Protein AF-A0AB39SMX5-F1 (afdb_monomer_lite)

Secondary structure (DSSP, 8-state):
-HHHHHHHHHHHHHHHH--GGG--HHHHHHHHHHHHHHHHH-HHHHHHHHHHHHHHHHHHHHTTTS----HHHHHHHHHTTS---SSHHHHHHHHHHHHHHHHHHHHS-SS-HHHHHHHHHHHHHHHHS---S--

Radius of gyration: 14.84 Å; chains: 1; bounding box: 44×37×39 Å

Foldseek 3Di:
DLVQLLVLLVVLLCVQQNDPVRDDPLSVLLNVLLSLLCSLAPLVLSLQQLVQLLVLVVVCVVQPPHDDPHSLVSSCVSPVPHPNHPDPVSVVSNSVSSVVSVVSCVVPVVPPSSSSSVSSNVSSVVVPPPPPDDD

Structure (mmCIF, N/CA/C/O backbone):
data_AF-A0AB39SMX5-F1
#
_entry.id   AF-A0AB39SMX5-F1
#
loop_
_atom_site.group_PDB
_atom_site.id
_atom_site.type_symbol
_atom_site.label_atom_id
_atom_site.label_alt_id
_atom_site.label_comp_id
_atom_site.label_asym_id
_atom_site.label_entity_id
_atom_site.label_seq_id
_atom_site.pdbx_PDB_ins_code
_atom_site.Cartn_x
_atom_site.Cartn_y
_atom_site.Cartn_z
_atom_site.occupancy
_atom_site.B_iso_or_equiv
_atom_site.auth_seq_id
_atom_site.auth_comp_id
_atom_site.auth_asym_id
_atom_site.auth_atom_id
_atom_site.pdbx_PDB_model_num
ATOM 1 N N . MET A 1 1 ? -7.522 4.426 18.689 1.00 50.66 1 MET A N 1
ATOM 2 C CA . MET A 1 1 ? -8.320 4.434 17.439 1.00 50.66 1 MET A CA 1
ATOM 3 C C . MET A 1 1 ? -7.618 3.698 16.293 1.00 50.66 1 MET A C 1
ATOM 5 O O . MET A 1 1 ? -8.305 3.168 15.438 1.00 50.66 1 MET A O 1
ATOM 9 N N . THR A 1 2 ? -6.282 3.605 16.297 1.00 60.25 2 THR A N 1
ATOM 10 C CA . THR A 1 2 ? -5.444 2.851 15.338 1.00 60.25 2 THR A CA 1
ATOM 11 C C . THR A 1 2 ? -5.630 1.327 15.378 1.00 60.25 2 THR A C 1
ATOM 13 O O . THR A 1 2 ? -5.613 0.687 14.334 1.00 60.25 2 THR A O 1
ATOM 16 N N . THR A 1 3 ? -5.900 0.751 16.555 1.00 70.50 3 THR A N 1
ATOM 17 C CA . THR A 1 3 ? -6.010 -0.708 16.769 1.00 70.50 3 THR A CA 1
ATOM 18 C C . THR A 1 3 ? -7.115 -1.386 15.948 1.00 70.50 3 THR A C 1
ATOM 20 O O . THR A 1 3 ? -6.979 -2.539 15.561 1.00 70.50 3 THR A O 1
ATOM 23 N N . ASP A 1 4 ? -8.201 -0.669 15.663 1.00 84.62 4 ASP A N 1
ATOM 24 C CA . ASP A 1 4 ? -9.353 -1.187 14.914 1.00 84.62 4 ASP A CA 1
ATOM 25 C C . ASP A 1 4 ? -9.040 -1.348 13.414 1.00 84.62 4 ASP A C 1
ATOM 27 O O . ASP A 1 4 ? -9.343 -2.359 12.788 1.00 84.62 4 ASP A O 1
ATOM 31 N N . MET A 1 5 ? -8.321 -0.381 12.845 1.00 87.38 5 MET A N 1
ATOM 32 C CA . MET A 1 5 ? -7.906 -0.416 11.444 1.00 87.38 5 MET A CA 1
ATOM 33 C C . MET A 1 5 ? -6.808 -1.453 11.189 1.00 87.38 5 MET A C 1
ATOM 35 O O . MET A 1 5 ? -6.870 -2.170 10.194 1.00 87.38 5 MET A O 1
ATOM 39 N N . GLU A 1 6 ? -5.832 -1.575 12.094 1.00 90.75 6 GLU A N 1
ATOM 40 C CA . GLU A 1 6 ? -4.823 -2.641 12.019 1.00 90.75 6 GLU A CA 1
ATOM 41 C C . GLU A 1 6 ? -5.460 -4.030 12.136 1.00 90.75 6 GLU A C 1
ATOM 43 O O . GLU A 1 6 ? -5.039 -4.962 11.449 1.00 90.75 6 GLU A O 1
ATOM 48 N N . HIS A 1 7 ? -6.498 -4.170 12.967 1.00 91.56 7 HIS A N 1
ATOM 49 C CA . HIS A 1 7 ? -7.257 -5.410 13.072 1.00 91.56 7 HIS A CA 1
ATOM 50 C C . HIS A 1 7 ? -7.974 -5.746 11.759 1.00 91.56 7 HIS A C 1
ATOM 52 O O . HIS A 1 7 ? -7.795 -6.849 11.247 1.00 91.56 7 HIS A O 1
ATOM 58 N N . LEU A 1 8 ? -8.713 -4.799 11.171 1.00 93.38 8 LEU A N 1
ATOM 59 C CA . LEU A 1 8 ? -9.379 -4.997 9.876 1.00 93.38 8 LEU A CA 1
ATOM 60 C C . LEU A 1 8 ? -8.385 -5.327 8.756 1.00 93.38 8 LEU A C 1
ATOM 62 O O . LEU A 1 8 ? -8.651 -6.214 7.947 1.00 93.38 8 LEU A O 1
ATOM 66 N N . LEU A 1 9 ? -7.230 -4.658 8.730 1.00 94.69 9 LEU A N 1
ATOM 67 C CA . LEU A 1 9 ? -6.153 -4.968 7.793 1.00 94.69 9 LEU A CA 1
ATOM 68 C C . LEU A 1 9 ? -5.669 -6.411 7.972 1.00 94.69 9 LEU A C 1
ATOM 70 O O . LEU A 1 9 ? -5.584 -7.148 6.995 1.00 94.69 9 LEU A O 1
ATOM 74 N N . ASN A 1 10 ? -5.390 -6.833 9.207 1.00 94.44 10 ASN A N 1
ATOM 75 C CA . ASN A 1 10 ? -4.964 -8.205 9.485 1.00 94.44 10 ASN A CA 1
ATOM 76 C C . ASN A 1 10 ? -6.016 -9.229 9.055 1.00 94.44 10 ASN A C 1
ATOM 78 O O . ASN A 1 10 ? -5.653 -10.223 8.440 1.00 94.44 10 ASN A O 1
ATOM 82 N N . VAL A 1 11 ? -7.301 -8.978 9.322 1.00 95.31 11 VAL A N 1
ATOM 83 C CA . VAL A 1 11 ? -8.390 -9.858 8.871 1.00 95.31 11 VAL A CA 1
ATOM 84 C C . VAL A 1 11 ? -8.366 -10.004 7.349 1.00 95.31 11 VAL A C 1
ATOM 86 O O . VAL A 1 11 ? -8.356 -11.128 6.857 1.00 95.31 11 VAL A O 1
ATOM 89 N N . ARG A 1 12 ? -8.276 -8.897 6.599 1.00 95.75 12 ARG A N 1
ATOM 90 C CA . ARG A 1 12 ? -8.249 -8.937 5.125 1.00 95.75 12 ARG A CA 1
ATOM 91 C C . ARG A 1 12 ? -7.009 -9.624 4.569 1.00 95.75 12 ARG A C 1
ATOM 93 O O . ARG A 1 12 ? -7.112 -10.386 3.613 1.00 95.75 12 ARG A O 1
ATOM 100 N N . LEU A 1 13 ? -5.850 -9.408 5.186 1.00 95.88 13 LEU A N 1
ATOM 101 C CA . LEU A 1 13 ? -4.627 -10.109 4.806 1.00 95.88 13 LEU A CA 1
ATOM 102 C C . LEU A 1 13 ? -4.734 -11.613 5.088 1.00 95.88 13 LEU A C 1
ATOM 104 O O . LEU A 1 13 ? -4.356 -12.403 4.229 1.00 95.88 13 LEU A O 1
ATOM 108 N N . CYS A 1 14 ? -5.294 -12.027 6.228 1.00 96.12 14 CYS A N 1
ATOM 109 C CA . CYS A 1 14 ? -5.471 -13.447 6.538 1.00 96.12 14 CYS A CA 1
ATOM 110 C C . CYS A 1 14 ? -6.486 -14.128 5.613 1.00 96.12 14 CYS A C 1
ATOM 112 O O . CYS A 1 14 ? -6.258 -15.240 5.147 1.00 96.12 14 CYS A O 1
ATOM 114 N N . GLU A 1 15 ? -7.596 -13.461 5.295 1.00 95.19 15 GLU A N 1
ATOM 115 C CA . GLU A 1 15 ? -8.561 -13.963 4.308 1.00 95.19 15 GLU A CA 1
ATOM 116 C C . GLU A 1 15 ? -7.920 -14.166 2.930 1.00 95.19 15 GLU A C 1
ATOM 118 O O . GLU A 1 15 ? -8.310 -15.072 2.191 1.00 95.19 15 GLU A O 1
ATOM 123 N N . ARG A 1 16 ? -6.938 -13.328 2.576 1.00 95.88 16 ARG A N 1
ATOM 124 C CA . ARG A 1 16 ? -6.287 -13.362 1.268 1.00 95.88 16 ARG A CA 1
ATOM 125 C C . ARG A 1 16 ? -5.114 -14.335 1.187 1.00 95.88 16 ARG A C 1
ATOM 127 O O . ARG A 1 16 ? -4.955 -14.985 0.157 1.00 95.88 16 ARG A O 1
ATOM 134 N N . PHE A 1 17 ? -4.296 -14.405 2.232 1.00 94.94 17 PHE A N 1
ATOM 135 C CA . PHE A 1 17 ? -3.009 -15.107 2.232 1.00 94.94 17 PHE A CA 1
ATOM 136 C C . PHE A 1 17 ? -2.961 -16.312 3.181 1.00 94.94 17 PHE A C 1
ATOM 138 O O . PHE A 1 17 ? -1.936 -16.982 3.250 1.00 94.94 17 PHE A O 1
ATOM 145 N N . GLY A 1 18 ? -4.056 -16.619 3.882 1.00 94.94 18 GLY A N 1
ATOM 146 C CA . GLY A 1 18 ? -4.107 -17.689 4.878 1.00 94.94 18 GLY A CA 1
ATOM 147 C C . GLY A 1 18 ? -3.622 -17.237 6.255 1.00 94.94 18 GLY A C 1
ATOM 148 O O . GLY A 1 18 ? -3.542 -16.040 6.541 1.00 94.94 18 GLY A O 1
ATOM 149 N N . ASP A 1 19 ? -3.323 -18.196 7.130 1.00 94.19 19 ASP A N 1
ATOM 150 C CA . ASP A 1 19 ? -2.836 -17.898 8.478 1.00 94.19 19 ASP A CA 1
ATOM 151 C C . ASP A 1 19 ? -1.480 -17.177 8.423 1.00 94.19 19 ASP A C 1
ATOM 153 O O . ASP A 1 19 ? -0.643 -17.463 7.569 1.00 94.19 19 ASP A O 1
ATOM 157 N N . VAL A 1 20 ? -1.249 -16.258 9.362 1.00 91.12 20 VAL A N 1
ATOM 158 C CA . VAL A 1 20 ? 0.018 -15.524 9.496 1.00 91.12 20 VAL A CA 1
ATOM 159 C C . VAL A 1 20 ? 1.206 -16.479 9.631 1.00 91.12 20 VAL A C 1
ATOM 161 O O . VAL A 1 20 ? 2.292 -16.164 9.150 1.00 91.12 20 VAL A O 1
ATOM 164 N N . ALA A 1 21 ? 1.012 -17.644 10.257 1.00 92.12 21 ALA A N 1
ATOM 165 C CA . ALA A 1 21 ? 2.049 -18.667 10.390 1.00 92.12 21 ALA A CA 1
ATOM 166 C C . ALA A 1 21 ? 2.517 -19.248 9.042 1.00 92.12 21 ALA A C 1
ATOM 168 O O . ALA A 1 21 ? 3.649 -19.723 8.951 1.00 92.12 21 ALA A O 1
ATOM 169 N N . ASP A 1 22 ? 1.671 -19.179 8.012 1.00 93.12 22 ASP A N 1
ATOM 170 C CA . ASP A 1 22 ? 1.918 -19.739 6.682 1.00 93.12 22 ASP A CA 1
ATOM 171 C C . ASP A 1 22 ? 2.356 -18.677 5.661 1.00 93.12 22 ASP A C 1
ATOM 173 O O . ASP A 1 22 ? 2.650 -18.997 4.507 1.00 93.12 22 ASP A O 1
ATOM 177 N N . TRP A 1 23 ? 2.402 -17.400 6.054 1.00 94.12 23 TRP A N 1
ATOM 178 C CA . TRP A 1 23 ? 2.777 -16.324 5.146 1.00 94.12 23 TRP A CA 1
ATOM 179 C C . TRP A 1 23 ? 4.223 -16.463 4.679 1.00 94.12 23 TRP A C 1
ATOM 181 O O . TRP A 1 23 ? 5.151 -16.642 5.471 1.00 94.12 23 TRP A O 1
ATOM 191 N N . ALA A 1 24 ? 4.433 -16.251 3.379 1.00 93.88 24 ALA A N 1
ATOM 192 C CA . ALA A 1 24 ? 5.767 -16.016 2.855 1.00 93.88 24 ALA A CA 1
ATOM 193 C C . ALA A 1 24 ? 6.416 -14.813 3.566 1.00 93.88 24 ALA A C 1
ATOM 195 O O . ALA A 1 24 ? 5.742 -13.861 3.978 1.0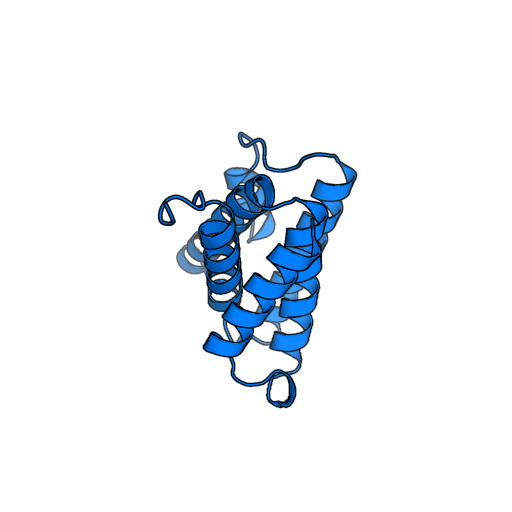0 93.88 24 ALA A O 1
ATOM 196 N N . GLU A 1 25 ? 7.746 -14.825 3.671 1.00 94.94 25 GLU A N 1
ATOM 197 C CA . GLU A 1 25 ? 8.499 -13.751 4.329 1.00 94.94 25 GLU A CA 1
ATOM 198 C C . GLU A 1 25 ? 8.176 -12.377 3.722 1.00 94.94 25 GLU A C 1
ATOM 200 O O . GLU A 1 25 ? 7.918 -11.417 4.450 1.00 94.94 25 GLU A O 1
ATOM 205 N N . VAL A 1 26 ? 8.093 -12.296 2.389 1.00 95.50 26 VAL A N 1
ATOM 206 C CA . VAL A 1 26 ? 7.751 -11.053 1.684 1.00 95.50 26 VAL A CA 1
ATOM 207 C C . VAL A 1 26 ? 6.364 -10.532 2.070 1.00 95.50 26 VAL A C 1
ATOM 209 O O . VAL A 1 26 ? 6.216 -9.340 2.330 1.00 95.50 26 VAL A O 1
ATOM 212 N N . THR A 1 27 ? 5.366 -11.410 2.200 1.00 96.75 27 THR A N 1
ATOM 213 C CA . THR A 1 27 ? 4.010 -11.045 2.638 1.00 96.75 27 THR A CA 1
ATOM 214 C C . THR A 1 27 ? 4.032 -10.492 4.056 1.00 96.75 27 THR A C 1
ATOM 216 O O . THR A 1 27 ? 3.415 -9.464 4.326 1.00 96.75 27 THR A O 1
ATOM 219 N N . SER A 1 28 ? 4.801 -11.113 4.953 1.00 96.94 28 SER A N 1
ATOM 220 C CA . SER A 1 28 ? 4.965 -10.636 6.330 1.00 96.94 28 SER A CA 1
ATOM 221 C C . SER A 1 28 ? 5.605 -9.246 6.395 1.00 96.94 28 SER A C 1
ATOM 223 O O . SER A 1 28 ? 5.136 -8.383 7.146 1.00 96.94 28 SER A O 1
ATOM 225 N N . LEU A 1 29 ? 6.633 -8.997 5.579 1.00 97.69 29 LEU A N 1
ATOM 226 C CA . LEU A 1 29 ? 7.299 -7.696 5.486 1.00 97.69 29 LEU A CA 1
ATOM 227 C C . LEU A 1 29 ? 6.380 -6.626 4.881 1.00 97.69 29 LEU A C 1
ATOM 229 O O . LEU A 1 29 ? 6.254 -5.536 5.443 1.00 97.69 29 LEU A O 1
ATOM 233 N N . ILE A 1 30 ? 5.687 -6.937 3.782 1.00 98.00 30 ILE A N 1
ATOM 234 C CA . ILE A 1 30 ? 4.715 -6.027 3.160 1.00 98.00 30 ILE A CA 1
ATOM 235 C C . ILE A 1 30 ? 3.590 -5.698 4.147 1.00 98.00 30 ILE A C 1
ATOM 237 O O . ILE A 1 30 ? 3.263 -4.528 4.341 1.00 98.00 30 ILE A O 1
ATOM 241 N N . ALA A 1 31 ? 3.045 -6.694 4.847 1.00 97.25 31 ALA A N 1
ATOM 242 C CA . ALA A 1 31 ? 2.017 -6.488 5.863 1.00 97.25 31 ALA A CA 1
ATOM 243 C C . ALA A 1 31 ? 2.487 -5.553 6.991 1.00 97.25 31 ALA A C 1
ATOM 245 O O . ALA A 1 31 ? 1.721 -4.705 7.450 1.00 97.25 31 ALA A O 1
ATOM 246 N N . ALA A 1 32 ? 3.743 -5.667 7.435 1.00 97.19 32 ALA A N 1
ATOM 247 C CA . ALA A 1 32 ? 4.310 -4.766 8.437 1.00 97.19 32 ALA A CA 1
ATOM 248 C C . ALA A 1 32 ? 4.367 -3.312 7.940 1.00 97.19 32 ALA A C 1
ATOM 250 O O . ALA A 1 32 ? 3.977 -2.398 8.667 1.00 97.19 32 ALA A O 1
ATOM 251 N N . HIS A 1 33 ? 4.775 -3.091 6.692 1.00 98.38 33 HIS A N 1
ATOM 252 C CA . HIS A 1 33 ? 4.799 -1.755 6.097 1.00 98.38 33 HIS A CA 1
ATOM 253 C C . HIS A 1 33 ? 3.398 -1.194 5.821 1.00 98.38 33 HIS A C 1
ATOM 255 O O . HIS A 1 33 ? 3.177 -0.003 6.035 1.00 98.38 33 HIS A O 1
ATOM 261 N N . LEU A 1 34 ? 2.422 -2.027 5.449 1.00 97.69 34 LEU A N 1
ATOM 262 C CA . LEU A 1 34 ? 1.023 -1.599 5.347 1.00 97.69 34 LEU A CA 1
ATOM 263 C C . LEU A 1 34 ? 0.484 -1.103 6.690 1.00 97.69 34 LEU A C 1
ATOM 265 O O . LEU A 1 34 ? -0.190 -0.076 6.722 1.00 97.69 34 LEU A O 1
ATOM 269 N N . ARG A 1 35 ? 0.824 -1.772 7.803 1.00 96.56 35 ARG A N 1
ATOM 270 C CA . ARG A 1 35 ? 0.458 -1.306 9.153 1.00 96.56 35 ARG A CA 1
ATOM 271 C C . ARG A 1 35 ? 1.033 0.078 9.446 1.00 96.56 35 ARG A C 1
ATOM 273 O O . ARG A 1 35 ? 0.315 0.929 9.960 1.00 96.56 35 ARG A O 1
ATOM 280 N N . VAL A 1 36 ? 2.283 0.340 9.052 1.00 97.06 36 VAL A N 1
ATOM 281 C CA . VAL A 1 36 ? 2.888 1.680 9.170 1.00 97.06 36 VAL A CA 1
ATOM 282 C C . VAL A 1 36 ? 2.088 2.715 8.380 1.00 97.06 36 VAL A C 1
ATOM 284 O O . VAL A 1 36 ? 1.750 3.758 8.935 1.00 97.06 36 VAL A O 1
ATOM 287 N N . VAL A 1 37 ? 1.742 2.423 7.121 1.00 97.44 37 VAL A N 1
ATOM 288 C CA . VAL A 1 37 ? 0.961 3.336 6.266 1.00 97.44 37 VAL A CA 1
ATOM 289 C C . VAL A 1 37 ? -0.383 3.669 6.909 1.00 97.44 37 VAL A C 1
ATOM 291 O O . VAL A 1 37 ? -0.699 4.845 7.098 1.00 97.44 37 VAL A O 1
ATOM 294 N N . VAL A 1 38 ? -1.170 2.654 7.276 1.00 95.50 38 VAL A N 1
ATOM 295 C CA . VAL A 1 38 ? -2.512 2.889 7.823 1.00 95.50 38 VAL A CA 1
ATOM 296 C C . VAL A 1 38 ? -2.435 3.605 9.170 1.00 95.50 38 VAL A C 1
ATOM 298 O O . VAL A 1 38 ? -3.160 4.575 9.380 1.00 95.50 38 VAL A O 1
ATOM 301 N N . SER A 1 39 ? -1.518 3.216 10.058 1.00 94.56 39 SER A N 1
ATOM 302 C CA . SER A 1 39 ? -1.400 3.820 11.389 1.00 94.56 39 SER A CA 1
ATOM 303 C C . SER A 1 39 ? -0.853 5.244 11.366 1.00 94.56 39 SER A C 1
ATOM 305 O O . SER A 1 39 ? -1.278 6.059 12.184 1.00 94.56 39 SER A O 1
ATOM 307 N N . ALA A 1 40 ? 0.036 5.575 10.426 1.00 95.81 40 ALA A N 1
ATOM 308 C CA . ALA A 1 40 ? 0.552 6.932 10.270 1.00 95.81 40 ALA A CA 1
ATOM 309 C C . ALA A 1 40 ? -0.499 7.891 9.689 1.00 95.81 40 ALA A C 1
ATOM 311 O O . ALA A 1 40 ? -0.620 9.026 10.151 1.00 95.81 40 ALA A O 1
ATOM 312 N N . LEU A 1 41 ? -1.255 7.449 8.680 1.00 95.50 41 LEU A N 1
ATOM 313 C CA . LEU A 1 41 ? -2.160 8.320 7.927 1.00 95.50 41 LEU A CA 1
ATOM 314 C C . LEU A 1 41 ? -3.568 8.407 8.539 1.00 95.50 41 LEU A C 1
ATOM 316 O O . LEU A 1 41 ? -4.217 9.453 8.467 1.00 95.50 41 LEU A O 1
ATOM 320 N N . GLY A 1 42 ? -4.054 7.335 9.165 1.00 92.00 42 GLY A N 1
ATOM 321 C CA . GLY A 1 42 ? -5.470 7.206 9.507 1.00 92.00 42 GLY A CA 1
ATOM 322 C C . GLY A 1 42 ? -6.323 6.797 8.294 1.00 92.00 42 GLY A C 1
ATOM 323 O O . GLY A 1 42 ? -5.854 6.851 7.161 1.00 92.00 42 GLY A O 1
ATOM 324 N N . PRO A 1 43 ? -7.586 6.384 8.498 1.00 90.12 43 PRO A N 1
ATOM 325 C CA . PRO A 1 43 ? -8.365 5.669 7.483 1.00 90.12 43 PRO A CA 1
ATOM 326 C C . PRO A 1 43 ? -8.674 6.488 6.220 1.00 90.12 43 PRO A C 1
ATOM 328 O O . PRO A 1 43 ? -8.575 5.953 5.120 1.00 90.12 43 PRO A O 1
ATOM 331 N N . GLU A 1 44 ? -9.018 7.773 6.351 1.00 92.44 44 GLU A N 1
ATOM 332 C CA . GLU A 1 44 ? -9.350 8.639 5.203 1.00 92.44 44 GLU A CA 1
ATOM 333 C C . GLU A 1 44 ? -8.119 8.932 4.336 1.00 92.44 44 GLU A C 1
ATOM 335 O O . GLU A 1 44 ? -8.123 8.716 3.126 1.00 92.44 44 GLU A O 1
ATOM 340 N N . HIS A 1 45 ? -7.029 9.360 4.967 1.00 95.94 45 HIS A N 1
ATOM 341 C CA . HIS A 1 45 ? -5.762 9.640 4.298 1.00 95.94 45 HIS A CA 1
ATOM 342 C C . HIS A 1 45 ? -5.125 8.368 3.717 1.00 95.94 45 HIS A C 1
ATOM 344 O O . HIS A 1 45 ? -4.647 8.383 2.583 1.00 95.94 45 HIS A O 1
ATOM 350 N N . ALA A 1 46 ? -5.174 7.246 4.447 1.00 96.44 46 ALA A N 1
ATOM 351 C CA . ALA A 1 46 ? -4.694 5.953 3.965 1.00 96.44 46 ALA A CA 1
ATOM 352 C C . ALA A 1 46 ? -5.486 5.473 2.745 1.00 96.44 46 ALA A C 1
ATOM 354 O O . ALA A 1 46 ? -4.876 4.975 1.806 1.00 96.44 46 ALA A O 1
ATOM 355 N N . MET A 1 47 ? -6.810 5.669 2.710 1.00 96.25 47 MET A N 1
ATOM 356 C CA . MET A 1 47 ? -7.633 5.359 1.536 1.00 96.25 47 MET A CA 1
ATOM 357 C C . MET A 1 47 ? -7.137 6.105 0.296 1.00 96.25 47 MET A C 1
ATOM 359 O O . MET A 1 47 ? -6.876 5.488 -0.736 1.00 96.25 47 MET A O 1
ATOM 363 N N . THR A 1 48 ? -6.979 7.426 0.406 1.00 97.31 48 THR A N 1
ATOM 364 C CA . THR A 1 48 ? -6.490 8.275 -0.688 1.00 97.31 48 THR A CA 1
ATOM 365 C C . THR A 1 48 ? -5.099 7.838 -1.142 1.00 97.31 48 THR A C 1
ATOM 367 O O . THR A 1 48 ? -4.865 7.648 -2.336 1.00 97.31 48 THR A O 1
ATOM 370 N N . PHE A 1 49 ? -4.193 7.608 -0.191 1.00 98.38 49 PHE A N 1
ATOM 371 C CA . PHE A 1 49 ? -2.818 7.211 -0.469 1.00 98.38 49 PHE A CA 1
ATOM 372 C C . PHE A 1 49 ? -2.711 5.832 -1.134 1.00 98.38 49 PHE A C 1
ATOM 374 O O . PHE A 1 49 ? -2.035 5.677 -2.149 1.00 98.38 49 PHE A O 1
ATOM 381 N N . LEU A 1 50 ? -3.407 4.827 -0.602 1.00 98.19 50 LEU A N 1
ATOM 382 C CA . LEU A 1 50 ? -3.404 3.468 -1.144 1.00 98.19 50 LEU A CA 1
ATOM 383 C C . LEU A 1 50 ? -4.088 3.405 -2.516 1.00 98.19 50 LEU A C 1
ATOM 385 O O . LEU A 1 50 ? -3.648 2.651 -3.380 1.00 98.19 50 LEU A O 1
ATOM 389 N N . ALA A 1 51 ? -5.115 4.225 -2.759 1.00 98.06 51 ALA A N 1
ATOM 390 C CA . ALA A 1 51 ? -5.758 4.308 -4.069 1.00 98.06 51 ALA A CA 1
ATOM 391 C C . ALA A 1 51 ? -4.813 4.910 -5.120 1.00 98.06 51 ALA A C 1
ATOM 393 O O . ALA A 1 51 ? -4.756 4.419 -6.249 1.00 98.06 51 ALA A O 1
ATOM 394 N N . ALA A 1 52 ? -4.038 5.932 -4.747 1.00 98.25 52 ALA A N 1
ATOM 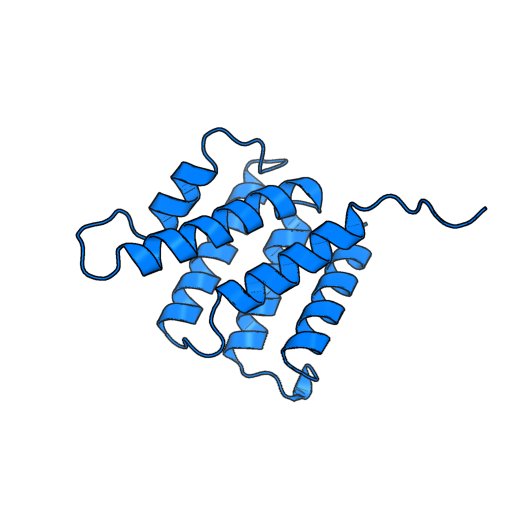395 C CA . ALA A 1 52 ? -2.983 6.484 -5.593 1.00 98.25 52 ALA A CA 1
ATOM 396 C C . ALA A 1 52 ? -1.875 5.451 -5.862 1.00 98.25 52 ALA A C 1
ATOM 398 O O . ALA A 1 52 ? -1.476 5.272 -7.011 1.00 98.25 52 ALA A O 1
ATOM 399 N N . ALA A 1 53 ? -1.444 4.703 -4.840 1.00 98.38 53 ALA A N 1
ATOM 400 C CA . ALA A 1 53 ? -0.477 3.614 -4.995 1.00 98.38 53 ALA A CA 1
ATOM 401 C C . ALA A 1 53 ? -0.981 2.516 -5.933 1.00 98.38 53 ALA A C 1
ATOM 403 O O . ALA A 1 53 ? -0.242 2.078 -6.811 1.00 98.38 53 ALA A O 1
ATOM 404 N N . ARG A 1 54 ? -2.253 2.120 -5.822 1.00 98.31 54 ARG A N 1
ATOM 405 C CA . ARG A 1 54 ? -2.849 1.123 -6.717 1.00 98.31 54 ARG A CA 1
ATOM 406 C C . ARG A 1 54 ? -2.814 1.571 -8.180 1.00 98.31 54 ARG A C 1
ATOM 408 O O . ARG A 1 54 ? -2.438 0.770 -9.031 1.00 98.31 54 ARG A O 1
ATOM 415 N N . ARG A 1 55 ? -3.149 2.838 -8.455 1.00 97.62 55 ARG A N 1
ATOM 416 C CA . ARG A 1 55 ? -3.078 3.431 -9.805 1.00 97.62 55 ARG A CA 1
ATOM 417 C C . ARG A 1 55 ? -1.646 3.546 -10.316 1.00 97.62 55 ARG A C 1
ATOM 419 O O . ARG A 1 55 ? -1.404 3.302 -11.491 1.00 97.62 55 ARG A O 1
ATOM 426 N N . ALA A 1 56 ? -0.703 3.889 -9.442 1.00 97.31 56 ALA A N 1
ATOM 427 C CA . ALA A 1 56 ? 0.710 3.955 -9.794 1.00 97.31 56 ALA A CA 1
ATOM 428 C C . ALA A 1 56 ? 1.275 2.578 -10.184 1.00 97.31 56 ALA A C 1
ATOM 430 O O . ALA A 1 56 ? 2.074 2.506 -11.113 1.00 97.31 56 ALA A O 1
ATOM 431 N N . LEU A 1 57 ? 0.831 1.496 -9.527 1.00 97.06 57 LEU A N 1
ATOM 432 C CA . LEU A 1 57 ? 1.178 0.121 -9.913 1.00 97.06 57 LEU A CA 1
ATOM 433 C C . LEU A 1 57 ? 0.619 -0.241 -11.297 1.00 97.06 57 LEU A C 1
ATOM 435 O O . LEU A 1 57 ? 1.368 -0.747 -12.128 1.00 97.06 57 LEU A O 1
ATOM 439 N N . ASP A 1 58 ? -0.658 0.064 -11.567 1.00 96.38 58 ASP A N 1
ATOM 440 C CA . ASP A 1 58 ? -1.262 -0.169 -12.893 1.00 96.38 58 ASP A CA 1
ATOM 441 C C . ASP A 1 58 ? -0.527 0.611 -13.990 1.00 96.38 58 ASP A C 1
ATOM 443 O O . ASP A 1 58 ? -0.278 0.098 -15.082 1.00 96.38 58 ASP A O 1
ATOM 447 N N . GLU A 1 59 ? -0.172 1.867 -13.708 1.00 95.00 59 GLU A N 1
ATOM 448 C CA . GLU A 1 59 ? 0.512 2.713 -14.676 1.00 95.00 59 GLU A CA 1
ATOM 449 C C . GLU A 1 59 ? 1.935 2.221 -14.957 1.00 95.00 59 GLU A C 1
ATOM 451 O O . GLU A 1 59 ? 2.320 2.141 -16.125 1.00 95.00 59 GLU A O 1
ATOM 456 N N . GLU A 1 60 ? 2.693 1.841 -13.927 1.00 94.44 60 GLU A N 1
ATOM 457 C CA . GLU A 1 60 ? 4.029 1.269 -14.100 1.00 94.44 60 GLU A CA 1
ATOM 458 C C . GLU A 1 60 ? 3.982 -0.042 -14.898 1.00 94.44 60 GLU A C 1
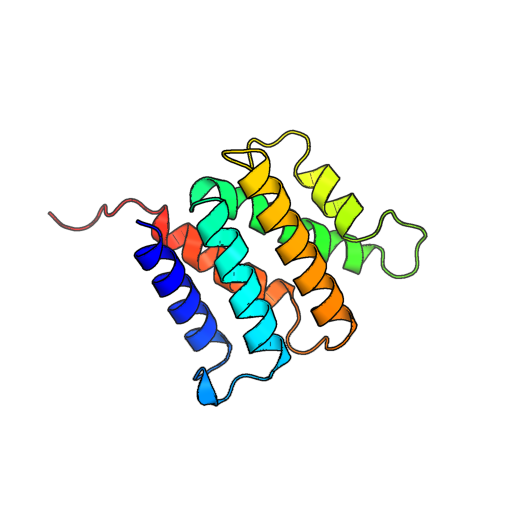ATOM 460 O O . GLU A 1 60 ? 4.748 -0.201 -15.849 1.00 94.44 60 GLU A O 1
ATOM 465 N N . GLU A 1 61 ? 3.039 -0.940 -14.593 1.00 92.62 61 GLU A N 1
ATOM 466 C CA . GLU A 1 61 ? 2.848 -2.185 -15.348 1.00 92.62 61 GLU A CA 1
ATOM 467 C C . GLU A 1 61 ? 2.489 -1.897 -16.815 1.00 92.62 61 GLU A C 1
ATOM 469 O O . GLU A 1 61 ? 3.086 -2.473 -17.726 1.00 92.62 61 GLU A O 1
ATOM 474 N N . SER A 1 62 ? 1.586 -0.944 -17.072 1.00 92.81 62 SER A N 1
ATOM 475 C CA . SER A 1 62 ? 1.178 -0.569 -18.435 1.00 92.81 62 SER A CA 1
ATOM 476 C C . SER A 1 62 ? 2.299 0.062 -19.270 1.00 92.81 62 SER A C 1
ATOM 478 O O . SER A 1 62 ? 2.255 0.035 -20.502 1.00 92.81 62 SER A O 1
ATOM 480 N N . ARG A 1 63 ? 3.305 0.643 -18.607 1.00 89.38 63 ARG A N 1
ATOM 481 C CA . ARG A 1 63 ? 4.442 1.336 -19.224 1.00 89.38 63 ARG A CA 1
ATOM 482 C C . ARG A 1 63 ? 5.726 0.512 -19.192 1.00 89.38 63 ARG A C 1
ATOM 484 O O . ARG A 1 63 ? 6.761 1.016 -19.642 1.00 89.38 63 ARG A O 1
ATOM 491 N N . ALA A 1 64 ? 5.679 -0.728 -18.705 1.00 85.75 64 ALA A N 1
ATOM 492 C CA . ALA A 1 64 ? 6.841 -1.598 -18.613 1.00 85.75 64 ALA A CA 1
ATOM 493 C C . ALA A 1 64 ? 7.581 -1.688 -19.962 1.00 85.75 64 ALA A C 1
ATOM 495 O O . ALA A 1 64 ? 6.989 -1.944 -21.010 1.00 85.75 64 ALA A O 1
ATOM 496 N N . GLY A 1 65 ? 8.896 -1.445 -19.940 1.00 81.62 65 GLY A N 1
ATOM 497 C CA . GLY A 1 65 ? 9.739 -1.431 -21.144 1.00 81.62 65 GLY A CA 1
ATOM 498 C C . GLY A 1 65 ? 9.848 -0.074 -21.857 1.00 81.62 65 GLY A C 1
ATOM 499 O O . GLY A 1 65 ? 10.474 0.003 -22.913 1.00 81.62 65 GLY A O 1
ATOM 500 N N . THR A 1 66 ? 9.293 1.001 -21.288 1.00 86.25 66 THR A N 1
ATOM 501 C CA . THR A 1 66 ? 9.473 2.384 -21.771 1.00 86.25 66 THR A CA 1
ATOM 502 C C . THR A 1 66 ? 10.322 3.222 -20.809 1.00 86.25 66 THR A C 1
ATOM 504 O O . THR A 1 66 ? 10.537 2.845 -19.660 1.00 86.25 66 THR A O 1
ATOM 507 N N . ILE A 1 67 ? 10.827 4.375 -21.269 1.00 75.88 67 ILE A N 1
ATOM 508 C CA . ILE A 1 67 ? 11.467 5.353 -20.377 1.00 75.88 67 ILE A CA 1
ATOM 509 C C . ILE A 1 67 ? 10.354 6.080 -19.610 1.00 75.88 67 ILE A C 1
ATOM 511 O O . ILE A 1 67 ? 9.609 6.861 -20.200 1.00 75.88 67 ILE A O 1
ATOM 515 N N . HIS A 1 68 ? 10.247 5.828 -18.306 1.00 81.62 68 HIS A N 1
ATOM 516 C CA . HIS A 1 68 ? 9.223 6.404 -17.432 1.00 81.62 68 HIS A CA 1
ATOM 517 C C . HIS A 1 68 ? 9.793 6.825 -16.068 1.00 81.62 68 HIS A C 1
ATOM 519 O O . HIS A 1 68 ? 10.895 6.428 -15.692 1.00 81.62 68 HIS A O 1
ATOM 525 N N . LEU A 1 69 ? 9.017 7.600 -15.301 1.00 79.12 69 LEU A N 1
ATOM 526 C CA . LEU A 1 69 ? 9.404 8.126 -13.982 1.00 79.12 69 LEU A CA 1
ATOM 527 C C . LEU A 1 69 ? 9.575 7.030 -12.907 1.00 79.12 69 LEU A C 1
ATOM 529 O O . LEU A 1 69 ? 10.233 7.263 -11.895 1.00 79.12 69 LEU A O 1
ATOM 533 N N . GLY A 1 70 ? 8.996 5.843 -13.135 1.00 91.19 70 GLY A N 1
ATOM 534 C CA . GLY A 1 70 ? 8.965 4.729 -12.180 1.00 91.19 70 GLY A CA 1
ATOM 535 C C . GLY A 1 70 ? 7.850 4.897 -11.150 1.00 91.19 70 GLY A C 1
ATOM 536 O O . GLY A 1 70 ? 7.248 5.969 -11.052 1.00 91.19 70 GLY A O 1
ATOM 537 N N . PHE A 1 71 ? 7.573 3.850 -10.374 1.00 95.88 71 PHE A N 1
ATOM 538 C CA . PHE A 1 71 ? 6.471 3.806 -9.409 1.00 95.88 71 PHE A CA 1
ATOM 539 C C . PHE A 1 71 ? 6.375 5.047 -8.515 1.00 95.88 71 PHE A C 1
ATOM 541 O O . PHE A 1 71 ? 5.305 5.634 -8.399 1.00 95.88 71 PHE A O 1
ATOM 548 N N . GLY A 1 72 ? 7.490 5.492 -7.922 1.00 96.44 72 GLY A N 1
ATOM 549 C CA . GLY A 1 72 ? 7.494 6.672 -7.052 1.00 96.44 72 GLY A CA 1
ATOM 550 C C . GLY A 1 72 ? 7.079 7.956 -7.776 1.00 96.44 72 GLY A C 1
ATOM 551 O O . GLY A 1 72 ? 6.353 8.769 -7.214 1.00 96.44 72 GLY A O 1
ATOM 552 N N . GLY A 1 73 ? 7.479 8.127 -9.037 1.00 95.94 73 GLY A N 1
ATOM 553 C CA . GLY A 1 73 ? 7.050 9.272 -9.837 1.00 95.94 73 GLY A CA 1
ATOM 554 C C . GLY A 1 73 ? 5.555 9.233 -10.144 1.00 95.94 73 GLY A C 1
ATOM 555 O O . GLY A 1 73 ? 4.869 10.227 -9.932 1.00 95.94 73 GLY A O 1
ATOM 556 N N . HIS A 1 74 ? 5.039 8.070 -10.557 1.00 95.56 74 HIS A N 1
ATOM 557 C CA . HIS A 1 74 ? 3.603 7.880 -10.783 1.00 95.56 74 HIS A CA 1
ATOM 558 C C . HIS A 1 74 ? 2.792 8.113 -9.505 1.00 95.56 74 HIS A C 1
ATOM 560 O O . HIS A 1 74 ? 1.795 8.830 -9.527 1.00 95.56 74 HIS A O 1
ATOM 566 N N . LEU A 1 75 ? 3.246 7.571 -8.373 1.00 97.75 75 LEU A N 1
ATOM 567 C CA . LEU A 1 75 ? 2.610 7.775 -7.076 1.00 97.75 75 LEU A CA 1
ATOM 568 C C . LEU A 1 75 ? 2.538 9.261 -6.716 1.00 97.75 75 LEU A C 1
ATOM 570 O O . LEU A 1 75 ? 1.478 9.723 -6.307 1.00 97.75 75 LEU A O 1
ATOM 574 N N . TRP A 1 76 ? 3.624 10.017 -6.898 1.00 97.12 76 TRP A N 1
ATOM 575 C CA . TRP A 1 76 ? 3.617 11.455 -6.625 1.00 97.12 76 TRP A CA 1
ATOM 576 C C . TRP A 1 76 ? 2.595 12.203 -7.488 1.00 97.12 76 TRP A C 1
ATOM 578 O O . TRP A 1 76 ? 1.811 12.982 -6.953 1.00 97.12 76 TRP A O 1
ATOM 588 N N . THR A 1 77 ? 2.541 11.921 -8.793 1.00 95.75 77 THR A N 1
ATOM 589 C CA . THR A 1 77 ? 1.564 12.537 -9.709 1.00 95.75 77 THR A CA 1
ATOM 590 C C . THR A 1 77 ? 0.118 12.275 -9.281 1.00 95.75 77 THR A C 1
ATOM 592 O O . THR A 1 77 ? -0.728 13.153 -9.391 1.00 95.75 77 THR A O 1
ATOM 595 N N . HIS A 1 78 ? -0.187 11.096 -8.733 1.00 95.56 78 HIS A N 1
ATOM 596 C CA . HIS A 1 78 ? -1.534 10.794 -8.227 1.00 95.56 78 HIS A CA 1
ATOM 597 C C . HIS A 1 78 ? -1.842 11.436 -6.862 1.00 95.56 78 HIS A C 1
ATOM 599 O O . HIS A 1 78 ? -2.990 11.387 -6.417 1.00 95.56 78 HIS A O 1
ATOM 605 N N . LEU A 1 79 ? -0.845 12.019 -6.190 1.00 96.44 79 LEU A N 1
ATOM 606 C CA . LEU A 1 79 ? -0.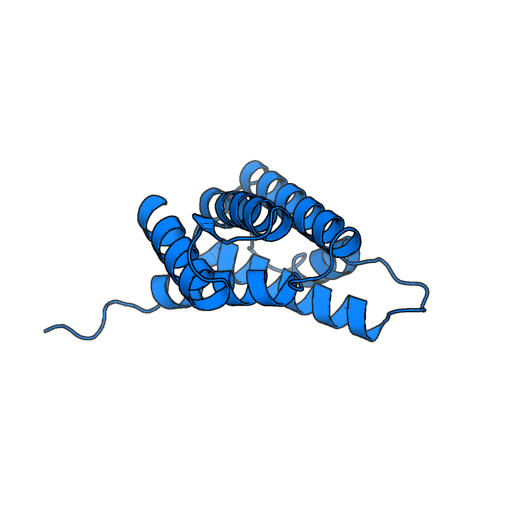953 12.585 -4.843 1.00 96.44 79 LEU A CA 1
ATOM 607 C C . LEU A 1 79 ? -0.800 14.108 -4.779 1.00 96.44 79 LEU A C 1
ATOM 609 O O . LEU A 1 79 ? -1.240 14.690 -3.790 1.00 96.44 79 LEU A O 1
ATOM 613 N N . GLU A 1 80 ? -0.178 14.745 -5.773 1.00 91.81 80 GLU A N 1
ATOM 614 C CA . GLU A 1 80 ? 0.237 16.156 -5.704 1.00 91.81 80 GLU A CA 1
ATOM 615 C C . GLU A 1 80 ? -0.916 17.134 -5.431 1.00 91.81 80 GLU A C 1
ATOM 617 O O . GLU A 1 80 ? -0.737 18.100 -4.689 1.00 91.81 80 GLU A O 1
ATOM 622 N N . ASP A 1 81 ? -2.113 16.820 -5.927 1.00 90.06 81 ASP A N 1
ATOM 623 C CA . ASP A 1 81 ? -3.322 17.631 -5.743 1.00 90.06 81 ASP A CA 1
ATOM 624 C C . ASP A 1 81 ? -4.232 17.136 -4.600 1.00 90.06 81 ASP A C 1
ATOM 626 O O . ASP A 1 81 ? -5.299 17.703 -4.347 1.00 90.06 81 ASP A O 1
ATOM 630 N N . ALA A 1 82 ? -3.850 16.065 -3.898 1.00 89.94 82 ALA A N 1
ATOM 631 C CA . ALA A 1 82 ? -4.682 15.420 -2.889 1.00 89.94 82 ALA A CA 1
ATOM 632 C C . ALA A 1 82 ? -4.233 15.748 -1.457 1.00 89.94 82 ALA A C 1
ATOM 634 O O . ALA A 1 82 ? -3.056 15.676 -1.106 1.00 89.94 82 ALA A O 1
ATOM 635 N N . ALA A 1 83 ? -5.195 15.995 -0.565 1.00 92.06 83 ALA A N 1
ATOM 636 C CA . ALA A 1 83 ? -4.947 16.002 0.876 1.00 92.06 83 ALA A CA 1
ATOM 637 C C . ALA A 1 83 ? -4.828 14.553 1.385 1.00 92.06 83 ALA A C 1
ATOM 639 O O . ALA A 1 83 ? -5.782 13.977 1.902 1.00 92.06 83 ALA A O 1
ATOM 640 N N . TRP A 1 84 ? -3.666 13.931 1.174 1.00 93.00 84 TRP A N 1
ATOM 641 C CA . TRP A 1 84 ? -3.425 12.517 1.494 1.00 93.00 84 TRP A CA 1
ATOM 642 C C . TRP A 1 84 ? -2.654 12.296 2.794 1.00 93.00 84 TRP A C 1
ATOM 644 O O . TRP A 1 84 ? -2.533 11.156 3.226 1.00 93.00 84 TRP A O 1
ATOM 654 N N . SER A 1 85 ? -2.125 13.351 3.417 1.00 93.88 85 SER A N 1
ATOM 655 C CA . SER A 1 85 ? -1.349 13.234 4.647 1.00 93.88 85 SER A CA 1
ATOM 656 C C . SER A 1 85 ? -1.819 14.215 5.723 1.00 93.88 85 SER A C 1
ATOM 658 O O . SER A 1 85 ? -1.899 15.415 5.451 1.00 93.88 85 SER A O 1
ATOM 660 N N . PRO A 1 86 ? -2.044 13.750 6.969 1.00 92.25 86 PRO A N 1
ATOM 661 C CA . PRO A 1 86 ? -2.422 14.623 8.078 1.00 92.25 86 PRO A CA 1
ATOM 662 C C . PRO A 1 86 ? -1.248 15.465 8.602 1.00 92.25 86 PRO A C 1
ATOM 664 O O . PRO A 1 86 ? -1.458 16.433 9.330 1.00 92.25 86 PRO A O 1
ATOM 667 N N . SER A 1 87 ? -0.001 15.083 8.301 1.00 96.50 87 SER A N 1
ATOM 668 C CA . SER A 1 87 ? 1.199 15.822 8.712 1.00 96.50 87 SER A CA 1
ATOM 669 C C . SER A 1 87 ? 2.419 15.450 7.859 1.00 96.50 87 SER A C 1
ATOM 671 O O . SER A 1 87 ? 2.476 14.340 7.329 1.00 96.50 87 SER A O 1
ATOM 673 N N . PRO A 1 88 ? 3.455 16.303 7.767 1.00 95.62 88 PRO A N 1
ATOM 674 C CA . PRO A 1 88 ? 4.668 15.968 7.018 1.00 95.62 88 PRO A CA 1
ATOM 675 C C . PRO A 1 88 ? 5.315 14.646 7.460 1.00 95.62 88 PRO A C 1
ATOM 677 O O . PRO A 1 88 ? 5.659 13.827 6.617 1.00 95.62 88 PRO A O 1
ATOM 680 N N . LEU A 1 89 ? 5.403 14.391 8.772 1.00 97.19 89 LEU A N 1
ATOM 681 C CA . LEU A 1 89 ? 6.005 13.163 9.312 1.00 97.19 89 LEU A CA 1
ATOM 682 C C . LEU A 1 89 ? 5.204 11.905 8.957 1.00 97.19 89 LEU A C 1
ATOM 684 O O . LEU A 1 89 ? 5.794 10.895 8.579 1.00 97.19 89 LEU A O 1
ATOM 688 N N . ALA A 1 90 ? 3.872 11.969 9.051 1.00 97.00 90 ALA A N 1
ATOM 689 C CA . ALA A 1 90 ? 3.007 10.866 8.638 1.00 97.00 90 ALA A CA 1
ATOM 690 C C . ALA A 1 90 ? 3.153 10.575 7.137 1.00 97.00 90 ALA A C 1
ATOM 692 O O . ALA A 1 90 ? 3.222 9.415 6.731 1.00 97.00 90 ALA A O 1
ATOM 693 N N . GLY A 1 91 ? 3.271 11.637 6.335 1.00 97.50 91 GLY A N 1
ATOM 694 C CA . GLY A 1 91 ? 3.477 11.547 4.895 1.00 97.50 91 GLY A CA 1
ATOM 695 C C . GLY A 1 91 ? 4.798 10.866 4.551 1.00 97.50 91 GLY A C 1
ATOM 696 O O . GLY A 1 91 ? 4.802 9.894 3.802 1.00 97.50 91 GLY A O 1
ATOM 697 N N . THR A 1 92 ? 5.906 11.311 5.150 1.00 98.06 92 THR A N 1
ATOM 698 C CA . THR A 1 92 ? 7.225 10.687 4.962 1.00 98.06 92 THR A CA 1
ATOM 699 C C . THR A 1 92 ? 7.216 9.211 5.361 1.00 98.06 92 THR A C 1
ATOM 701 O O . THR A 1 92 ? 7.694 8.375 4.602 1.00 98.06 92 THR A O 1
ATOM 704 N N . ALA A 1 93 ? 6.627 8.866 6.511 1.00 97.81 93 ALA A N 1
ATOM 705 C CA . ALA A 1 93 ? 6.574 7.479 6.972 1.00 97.81 93 ALA A CA 1
ATOM 706 C C . ALA A 1 93 ? 5.799 6.567 6.005 1.00 97.81 93 ALA A C 1
ATOM 708 O O . ALA A 1 93 ? 6.260 5.472 5.680 1.00 97.81 93 ALA A O 1
ATOM 709 N N . ALA A 1 94 ? 4.639 7.019 5.520 1.00 98.25 94 ALA A N 1
ATOM 710 C CA . ALA A 1 94 ? 3.842 6.262 4.560 1.00 98.25 94 ALA A CA 1
ATOM 711 C C . ALA A 1 94 ? 4.532 6.147 3.193 1.00 98.25 94 ALA A C 1
ATOM 713 O O . ALA A 1 94 ? 4.506 5.081 2.576 1.00 98.25 94 ALA A O 1
ATOM 714 N N . TRP A 1 95 ? 5.185 7.221 2.749 1.00 98.44 95 TRP A N 1
ATOM 715 C CA . TRP A 1 95 ? 5.967 7.249 1.519 1.00 98.44 95 TRP A CA 1
ATOM 716 C C . TRP A 1 95 ? 7.108 6.228 1.546 1.00 98.44 95 TRP A C 1
ATOM 718 O O . TRP A 1 95 ? 7.192 5.370 0.666 1.00 98.44 95 TRP A O 1
ATOM 728 N N . ASP A 1 96 ? 7.938 6.258 2.589 1.00 98.56 96 ASP A N 1
ATOM 729 C CA . ASP A 1 96 ? 9.074 5.344 2.736 1.00 98.56 96 ASP A CA 1
ATOM 730 C C . ASP A 1 96 ? 8.620 3.885 2.859 1.00 98.56 96 ASP A C 1
ATOM 732 O O . ASP A 1 96 ? 9.214 2.992 2.244 1.00 98.56 96 ASP A O 1
ATOM 736 N N . ALA A 1 97 ? 7.537 3.631 3.599 1.00 98.62 97 ALA A N 1
ATOM 737 C CA . ALA A 1 97 ? 6.942 2.303 3.697 1.00 98.62 97 ALA A CA 1
ATOM 738 C C . ALA A 1 97 ? 6.472 1.797 2.323 1.00 98.62 97 ALA A C 1
ATOM 740 O O . ALA A 1 97 ? 6.776 0.665 1.953 1.00 98.62 97 ALA A O 1
ATOM 741 N N . MET A 1 98 ? 5.795 2.637 1.536 1.00 98.69 98 MET A N 1
ATOM 742 C CA . MET A 1 98 ? 5.298 2.275 0.207 1.00 98.69 98 MET A CA 1
ATOM 743 C C . MET A 1 98 ? 6.423 2.006 -0.794 1.00 98.69 98 MET A C 1
ATOM 745 O O . MET A 1 98 ? 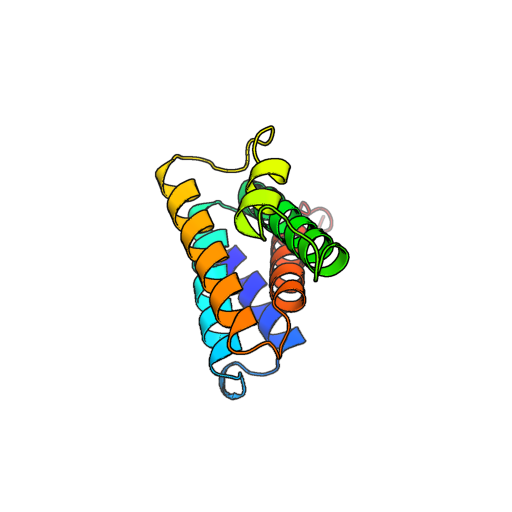6.404 0.985 -1.481 1.00 98.69 98 MET A O 1
ATOM 749 N N . LEU A 1 99 ? 7.453 2.856 -0.830 1.00 98.31 99 LEU A N 1
ATOM 750 C CA . LEU A 1 99 ? 8.627 2.611 -1.672 1.00 98.31 99 LEU A CA 1
ATOM 751 C C . LEU A 1 99 ? 9.387 1.347 -1.249 1.00 98.31 99 LEU A C 1
ATOM 753 O O . LEU A 1 99 ? 9.940 0.647 -2.096 1.00 98.31 99 LEU A O 1
ATOM 757 N N . THR A 1 100 ? 9.410 1.031 0.047 1.00 98.56 100 THR A N 1
ATOM 758 C CA . THR A 1 100 ? 10.020 -0.208 0.546 1.00 98.56 100 THR A CA 1
ATOM 759 C C . THR A 1 100 ? 9.223 -1.434 0.105 1.00 98.56 100 THR A C 1
ATOM 761 O O . THR A 1 100 ? 9.814 -2.373 -0.421 1.00 98.56 100 THR A O 1
ATOM 764 N N . MET A 1 101 ? 7.892 -1.412 0.231 1.00 98.50 101 MET A N 1
ATOM 765 C CA . MET A 1 101 ? 7.024 -2.490 -0.263 1.00 98.50 101 MET A CA 1
ATOM 766 C C . MET A 1 101 ? 7.175 -2.708 -1.768 1.00 98.50 101 MET A C 1
ATOM 768 O O . MET A 1 101 ? 7.285 -3.849 -2.209 1.00 98.50 101 MET A O 1
ATOM 772 N N . HIS A 1 102 ? 7.244 -1.628 -2.551 1.00 98.19 102 HIS A N 1
ATOM 773 C CA . HIS A 1 102 ? 7.484 -1.712 -3.993 1.00 98.19 102 HIS A CA 1
ATOM 774 C C . HIS A 1 102 ? 8.810 -2.408 -4.306 1.00 98.19 102 HIS A C 1
ATOM 776 O O . HIS A 1 102 ? 8.824 -3.394 -5.040 1.00 98.19 102 HIS A O 1
ATOM 782 N N . ARG A 1 103 ? 9.909 -2.002 -3.660 1.00 97.62 103 ARG A N 1
ATOM 783 C CA . ARG A 1 103 ? 11.217 -2.664 -3.818 1.00 97.62 103 ARG A CA 1
ATOM 784 C C . ARG A 1 103 ? 11.176 -4.141 -3.433 1.00 97.62 103 ARG A C 1
ATOM 786 O O . ARG A 1 103 ? 11.735 -4.961 -4.155 1.00 97.62 103 ARG A O 1
ATOM 793 N N . LEU A 1 104 ? 10.511 -4.484 -2.328 1.00 97.75 104 LEU A N 1
ATOM 794 C CA . LEU A 1 104 ? 10.325 -5.877 -1.916 1.00 97.75 104 LEU A CA 1
ATOM 795 C C . LEU A 1 104 ? 9.577 -6.674 -2.989 1.00 97.75 104 LEU A C 1
ATOM 797 O O . LEU A 1 104 ? 10.011 -7.767 -3.330 1.00 97.75 104 LEU A O 1
ATOM 801 N N . SER A 1 105 ? 8.527 -6.102 -3.580 1.00 96.31 105 SER A N 1
ATOM 802 C CA . SER A 1 105 ? 7.758 -6.755 -4.645 1.00 96.31 105 SER A CA 1
ATOM 803 C C . SER A 1 105 ? 8.523 -6.907 -5.961 1.00 96.31 105 SER A C 1
ATOM 805 O O . SER A 1 105 ? 8.280 -7.841 -6.711 1.00 96.31 105 SER A O 1
ATOM 807 N N . VAL A 1 106 ? 9.496 -6.038 -6.239 1.00 95.00 106 VAL A N 1
ATOM 808 C CA . VAL A 1 106 ? 10.392 -6.212 -7.391 1.00 95.00 106 VAL A CA 1
ATOM 809 C C . VAL A 1 106 ? 11.363 -7.376 -7.154 1.00 95.00 106 VAL A C 1
ATOM 811 O O . VAL A 1 106 ? 11.679 -8.113 -8.084 1.00 95.00 106 VAL A O 1
ATOM 814 N N . LEU A 1 107 ? 11.834 -7.557 -5.915 1.00 96.00 107 LEU A N 1
ATOM 815 C CA . LEU A 1 107 ? 12.761 -8.635 -5.544 1.00 96.00 107 LEU A CA 1
ATOM 816 C C . LEU A 1 107 ? 12.064 -9.994 -5.372 1.00 96.00 107 LEU A C 1
ATOM 818 O O . LEU A 1 107 ? 12.648 -11.026 -5.694 1.00 96.00 107 LEU A O 1
ATOM 822 N N . ALA A 1 108 ? 10.832 -9.991 -4.869 1.00 95.50 108 ALA A N 1
ATOM 823 C CA . ALA A 1 108 ? 9.999 -11.163 -4.629 1.00 95.50 108 ALA A CA 1
ATOM 824 C C . ALA A 1 108 ? 8.557 -10.858 -5.093 1.00 95.50 108 ALA A C 1
ATOM 826 O O . ALA A 1 108 ? 7.748 -10.370 -4.304 1.00 95.50 108 ALA A O 1
ATOM 827 N N . PRO A 1 109 ? 8.238 -11.106 -6.379 1.00 91.81 109 PRO A N 1
ATOM 828 C CA . PRO A 1 109 ? 7.005 -10.625 -7.013 1.00 91.81 109 PRO A CA 1
ATOM 829 C C . PRO A 1 109 ? 5.748 -11.435 -6.702 1.00 91.81 109 PRO A C 1
ATOM 831 O O . PRO A 1 109 ? 4.660 -11.021 -7.100 1.00 91.81 109 PRO A O 1
ATOM 834 N N . ASP A 1 110 ? 5.877 -12.576 -6.024 1.00 91.88 110 ASP A N 1
ATOM 835 C CA . ASP A 1 110 ? 4.749 -13.415 -5.628 1.00 91.88 110 ASP A CA 1
ATOM 836 C C . ASP A 1 110 ? 4.617 -13.428 -4.091 1.00 91.88 110 ASP A C 1
ATOM 838 O O . ASP A 1 110 ? 5.551 -13.877 -3.417 1.00 91.88 110 ASP A O 1
ATOM 842 N N . PRO A 1 111 ? 3.511 -12.911 -3.517 1.00 90.25 111 PRO A N 1
ATOM 843 C CA . PRO A 1 111 ? 2.360 -12.316 -4.200 1.00 90.25 111 PRO A CA 1
ATOM 844 C C . PRO A 1 111 ? 2.626 -10.887 -4.686 1.00 90.25 111 PRO A C 1
ATOM 846 O O . PRO A 1 111 ? 3.354 -10.122 -4.050 1.00 90.25 111 PRO A O 1
ATOM 849 N N . ARG A 1 112 ? 1.945 -10.494 -5.770 1.00 94.69 112 ARG A N 1
ATOM 850 C CA . ARG A 1 112 ? 2.017 -9.129 -6.313 1.00 94.69 112 ARG A CA 1
ATOM 851 C C . ARG A 1 112 ? 1.617 -8.087 -5.255 1.00 94.69 112 ARG A C 1
ATOM 853 O O . ARG A 1 112 ? 0.739 -8.316 -4.415 1.00 94.69 112 ARG A O 1
ATOM 860 N N . LEU A 1 113 ? 2.248 -6.912 -5.300 1.00 97.25 113 LEU A N 1
ATOM 861 C CA . LEU A 1 113 ? 1.995 -5.839 -4.331 1.00 97.25 113 LEU A CA 1
ATOM 862 C C . LEU A 1 113 ? 0.570 -5.277 -4.416 1.00 97.25 113 LEU A C 1
ATOM 864 O O . LEU A 1 113 ? -0.014 -4.941 -3.388 1.00 97.25 113 LEU A O 1
ATOM 868 N N . ASP A 1 114 ? -0.006 -5.205 -5.614 1.00 97.38 114 ASP A N 1
ATOM 869 C CA . ASP A 1 114 ? -1.375 -4.726 -5.829 1.00 97.38 114 ASP A CA 1
ATOM 870 C C . ASP A 1 114 ? -2.401 -5.512 -5.004 1.00 97.38 114 ASP A C 1
ATOM 872 O O . ASP A 1 114 ? -3.261 -4.907 -4.376 1.00 97.38 114 ASP A O 1
ATOM 876 N N . VAL A 1 115 ? -2.237 -6.830 -4.881 1.00 97.19 115 VAL A N 1
ATOM 877 C CA . VAL A 1 115 ? -3.104 -7.691 -4.063 1.00 97.19 115 VAL A CA 1
ATOM 878 C C . VAL A 1 115 ? -3.069 -7.307 -2.576 1.00 97.19 115 VAL A C 1
ATOM 880 O O . VAL A 1 115 ? -4.093 -7.342 -1.885 1.00 97.19 115 VAL A O 1
ATOM 883 N N . HIS A 1 116 ? -1.897 -6.927 -2.066 1.00 97.81 116 HIS A N 1
ATOM 884 C CA . HIS A 1 116 ? -1.751 -6.471 -0.684 1.00 97.81 116 HIS A CA 1
ATOM 885 C C . HIS A 1 116 ? -2.377 -5.080 -0.498 1.00 97.81 116 HIS A C 1
ATOM 887 O O . HIS A 1 116 ? -3.067 -4.837 0.494 1.00 97.81 116 HIS A O 1
ATOM 893 N N . VAL A 1 117 ? -2.177 -4.181 -1.469 1.00 97.69 117 VAL A N 1
ATOM 894 C CA . VAL A 1 117 ? -2.778 -2.837 -1.481 1.00 97.69 117 VAL A CA 1
ATOM 895 C C . VAL A 1 117 ? -4.305 -2.918 -1.555 1.00 97.69 117 VAL A C 1
ATOM 897 O O . VAL A 1 117 ? -4.977 -2.206 -0.813 1.00 97.69 117 VAL A O 1
ATOM 900 N N . ASP A 1 118 ? -4.860 -3.819 -2.364 1.00 97.94 118 ASP A N 1
ATOM 901 C CA . ASP A 1 118 ? -6.304 -4.053 -2.472 1.00 97.94 118 ASP A CA 1
ATOM 902 C C . ASP A 1 118 ? -6.895 -4.529 -1.135 1.00 97.94 118 ASP A C 1
ATOM 904 O O . ASP A 1 118 ? -7.916 -4.004 -0.686 1.00 97.94 118 ASP A O 1
ATOM 908 N N . SER A 1 119 ? -6.200 -5.430 -0.431 1.00 96.56 119 SER A N 1
ATOM 909 C CA . SER A 1 119 ? -6.605 -5.887 0.910 1.00 96.56 119 SER A CA 1
ATOM 910 C C . SER A 1 119 ? -6.643 -4.734 1.923 1.00 96.56 119 SER A C 1
ATOM 912 O O . SER A 1 119 ? -7.554 -4.643 2.751 1.00 96.56 119 SER A O 1
ATOM 914 N N . ALA A 1 120 ? -5.673 -3.818 1.847 1.00 96.31 120 ALA A N 1
ATOM 915 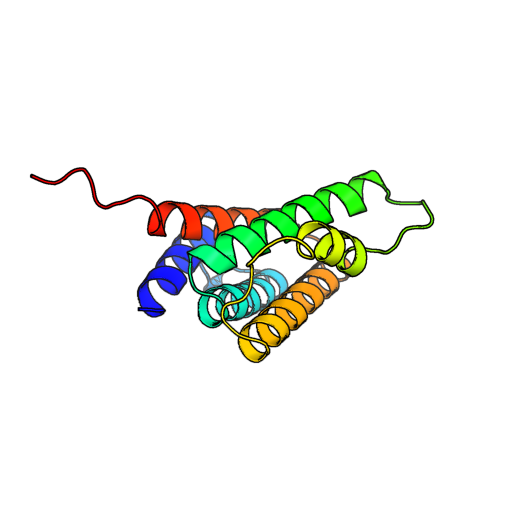C CA . ALA A 1 120 ? -5.635 -2.631 2.694 1.00 96.31 120 ALA A CA 1
ATOM 916 C C . ALA A 1 120 ? -6.729 -1.614 2.329 1.00 96.31 120 ALA A C 1
ATOM 918 O O . ALA A 1 120 ? -7.359 -1.045 3.222 1.00 96.31 120 ALA A O 1
ATOM 919 N N . LEU A 1 121 ? -7.011 -1.426 1.037 1.00 96.31 121 LEU A N 1
ATOM 920 C CA . LEU A 1 121 ? -8.119 -0.595 0.567 1.00 96.31 121 LEU A CA 1
ATOM 921 C C . LEU A 1 121 ? -9.462 -1.115 1.080 1.00 96.31 121 LEU A C 1
ATOM 923 O O . LEU A 1 121 ? -10.270 -0.327 1.573 1.00 96.31 121 LEU A O 1
ATOM 927 N N . ASP A 1 122 ? -9.698 -2.423 1.030 1.00 94.69 122 ASP A N 1
ATOM 928 C CA . ASP A 1 122 ? -10.927 -3.024 1.553 1.00 94.69 122 ASP A CA 1
ATOM 929 C C . ASP A 1 122 ? -11.073 -2.822 3.064 1.00 94.69 122 ASP A C 1
ATOM 931 O O . ASP A 1 122 ? -12.155 -2.461 3.537 1.00 94.69 122 ASP A O 1
ATOM 935 N N . ALA A 1 123 ? -9.984 -2.956 3.825 1.00 93.12 123 ALA A N 1
ATOM 936 C CA . ALA A 1 123 ? -9.978 -2.647 5.254 1.00 93.12 123 ALA A CA 1
ATOM 937 C C . ALA A 1 123 ? -10.323 -1.170 5.527 1.00 93.12 123 ALA A C 1
ATOM 939 O O . ALA A 1 123 ? -11.177 -0.878 6.371 1.00 93.12 123 ALA A O 1
ATOM 940 N N . CYS A 1 124 ? -9.725 -0.233 4.782 1.00 92.62 124 CYS A N 1
ATOM 941 C CA . CYS A 1 124 ? -10.047 1.189 4.894 1.00 92.62 124 CYS A CA 1
ATOM 942 C C . CYS A 1 124 ? -11.513 1.473 4.521 1.00 92.62 124 CYS A C 1
ATOM 944 O O . CYS A 1 124 ? -12.161 2.272 5.196 1.00 92.62 124 CYS A O 1
ATOM 946 N N . ARG A 1 125 ? -12.069 0.808 3.495 1.00 91.38 125 ARG A N 1
ATOM 947 C CA . ARG A 1 125 ? -13.462 1.011 3.051 1.00 91.38 125 ARG A CA 1
ATOM 948 C C . ARG A 1 125 ? -14.419 0.642 4.165 1.00 91.38 125 ARG A C 1
ATOM 950 O O . ARG A 1 125 ? -15.244 1.464 4.542 1.00 91.38 125 ARG A O 1
ATOM 957 N N . LEU A 1 126 ? -14.264 -0.550 4.734 1.00 88.75 126 LEU A N 1
ATOM 958 C CA . LEU A 1 126 ? -15.116 -1.036 5.823 1.00 88.75 126 LEU A CA 1
ATOM 959 C C . LEU A 1 126 ? -15.090 -0.108 7.027 1.00 88.75 126 LEU A C 1
ATOM 961 O O . LEU A 1 126 ? -16.120 0.097 7.661 1.00 88.75 126 LEU A O 1
ATOM 965 N N . ARG A 1 127 ? -13.928 0.479 7.321 1.00 86.31 127 ARG A N 1
ATOM 966 C CA . ARG A 1 127 ? -13.799 1.397 8.447 1.00 86.31 127 ARG A CA 1
ATOM 967 C C . ARG A 1 127 ? -14.502 2.737 8.226 1.00 86.31 127 ARG A C 1
ATOM 969 O O . ARG A 1 127 ? -14.882 3.382 9.207 1.00 86.31 127 ARG A O 1
ATOM 976 N N . LEU A 1 128 ? -14.616 3.162 6.969 1.00 84.75 128 LEU A N 1
ATOM 977 C CA . LEU A 1 128 ? -15.243 4.418 6.556 1.00 84.75 128 LEU A CA 1
ATOM 978 C C . LEU A 1 128 ? -16.742 4.272 6.265 1.00 84.75 128 LEU A C 1
ATOM 980 O O . LEU A 1 128 ? -17.447 5.280 6.263 1.00 84.75 128 LEU A O 1
ATOM 984 N N . VAL A 1 129 ? -17.251 3.051 6.053 1.00 80.38 129 VAL A N 1
ATOM 985 C CA . VAL A 1 129 ? -18.700 2.815 6.012 1.00 80.38 129 VAL A CA 1
ATOM 986 C C . VAL A 1 129 ? -19.272 3.174 7.391 1.00 80.38 129 VAL A C 1
ATOM 988 O O . VAL A 1 129 ? -18.832 2.609 8.396 1.00 80.38 129 VAL A O 1
ATOM 991 N N . PRO A 1 130 ? -20.237 4.109 7.485 1.00 56.56 130 PRO A N 1
ATOM 992 C CA . PRO A 1 130 ? -20.891 4.408 8.750 1.00 56.56 130 PRO A CA 1
ATOM 993 C C . PRO A 1 130 ? -21.523 3.129 9.299 1.00 56.56 130 PRO A C 1
ATOM 995 O O . PRO A 1 130 ? -22.117 2.369 8.535 1.00 56.56 130 PRO A O 1
ATOM 998 N N . ALA A 1 131 ? -21.455 2.910 10.613 1.00 53.53 131 ALA A N 1
ATOM 999 C CA . ALA A 1 131 ? -22.259 1.898 11.297 1.00 53.53 131 ALA A CA 1
ATOM 1000 C C . ALA A 1 131 ? -23.755 2.271 11.202 1.00 53.53 131 ALA A C 1
ATOM 1002 O O . ALA A 1 131 ? -24.369 2.720 12.162 1.00 53.53 131 ALA A O 1
ATOM 1003 N N . ALA A 1 132 ? -24.334 2.167 10.011 1.00 47.25 132 ALA A N 1
ATOM 1004 C CA . ALA A 1 132 ? -25.709 2.502 9.687 1.00 47.25 132 ALA A CA 1
ATOM 1005 C C . ALA A 1 132 ? -26.443 1.217 9.296 1.00 47.25 132 ALA A C 1
ATOM 1007 O O . ALA A 1 132 ? -26.792 1.017 8.140 1.00 47.25 132 ALA A O 1
ATOM 1008 N N . ALA A 1 133 ? -26.625 0.329 10.274 1.00 46.50 133 ALA A N 1
ATOM 1009 C CA . ALA A 1 133 ? -27.637 -0.730 10.278 1.00 46.50 133 ALA A CA 1
ATOM 1010 C C . ALA A 1 133 ? -27.663 -1.369 11.677 1.00 46.50 133 ALA A C 1
ATOM 1012 O O . ALA A 1 133 ? -27.018 -2.385 11.921 1.00 46.50 133 ALA A O 1
ATOM 1013 N N . GLY A 1 134 ? -28.353 -0.732 12.621 1.00 47.16 134 GLY A N 1
ATOM 1014 C CA . GLY A 1 134 ? -28.465 -1.237 13.988 1.00 47.16 134 GLY A CA 1
ATOM 1015 C C . GLY A 1 134 ? -29.298 -0.337 14.894 1.00 47.16 134 GLY A C 1
ATOM 1016 O O . GLY A 1 134 ? -28.807 0.083 15.937 1.00 47.16 134 GLY A O 1
ATOM 1017 N N . PHE A 1 135 ? -30.519 -0.012 14.462 1.00 39.94 135 PHE A N 1
ATOM 1018 C CA . PHE A 1 135 ? -31.618 0.396 15.339 1.00 39.94 135 PHE A CA 1
ATOM 1019 C C . PHE A 1 135 ? -32.710 -0.665 15.244 1.00 39.94 135 PHE A C 1
ATOM 1021 O O . PHE A 1 135 ? -32.977 -1.098 14.098 1.00 39.94 135 PHE A O 1
#

pLDDT: mean 91.61, std 11.48, range [39.94, 98.69]

Organism: NCBI:txid3238633

Sequence (135 aa):
MTTDMEHLLNVRLCERFGDVADWAEVTSLIAAHLRVVVSALGPEHAMTFLAAARRALDEEESRAGTIHLGFGGHLWTHLEDAAWSPSPLAGTAAWDAMLTMHRLSVLAPDPRLDVHVDSALDACRLRLVPAAAGF